Protein AF-X1LJW1-F1 (afdb_monomer_lite)

Organism: NCBI:txid412755

pLDDT: mean 80.09, std 22.33, range [24.23, 98.38]

Secondary structure (DSSP, 8-state):
------GGG--SS--EEEE--SHHHHHHHHHHHHHTTT----EEEE--PBP-GGGTTTSS--GGGTTSBHHHHHHHHHHHHHT--EEEESSPP-GGGGGS---EEE-----

Radius of gyration: 13.47 Å; chains: 1; bounding box: 36×36×30 Å

Structure (mmCIF, N/CA/C/O backbone):
data_AF-X1LJW1-F1
#
_entry.id   AF-X1LJW1-F1
#
loop_
_atom_site.group_PDB
_atom_site.id
_atom_site.type_symbol
_atom_site.label_atom_id
_atom_site.label_alt_id
_atom_site.label_comp_id
_atom_site.label_asym_id
_atom_site.label_entity_id
_atom_site.label_seq_id
_atom_site.pdbx_PDB_ins_code
_atom_site.Cartn_x
_atom_site.Cartn_y
_atom_site.Cartn_z
_atom_site.occupancy
_atom_site.B_iso_or_equiv
_atom_site.auth_seq_id
_atom_site.auth_comp_id
_atom_site.auth_asym_id
_atom_site.auth_atom_id
_atom_site.pdbx_PDB_model_num
ATOM 1 N N . MET A 1 1 ? -15.064 -8.336 -12.429 1.00 30.55 1 MET A N 1
ATOM 2 C CA . MET A 1 1 ? -16.001 -7.768 -11.438 1.00 30.55 1 MET A CA 1
ATOM 3 C C . MET A 1 1 ? -15.440 -6.423 -11.001 1.00 30.55 1 MET A C 1
ATOM 5 O O . MET A 1 1 ? -14.339 -6.402 -10.471 1.00 30.55 1 MET A O 1
ATOM 9 N N . ALA A 1 2 ? -16.097 -5.314 -11.340 1.00 24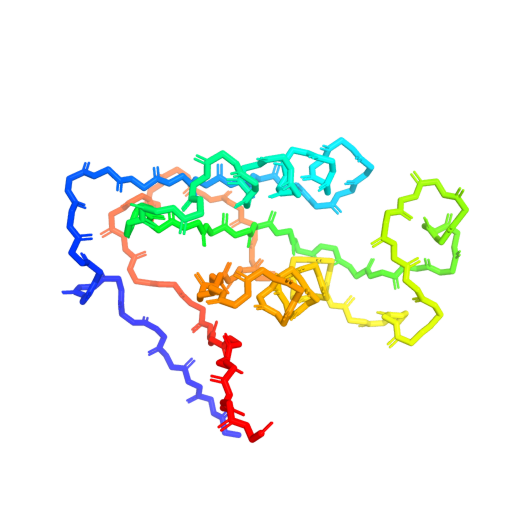.23 2 ALA A N 1
ATOM 10 C CA . ALA A 1 2 ? -15.630 -3.975 -10.982 1.00 24.23 2 ALA A CA 1
ATOM 11 C C . ALA A 1 2 ? -16.335 -3.538 -9.695 1.00 24.23 2 ALA A C 1
ATOM 13 O O . ALA A 1 2 ? -17.560 -3.428 -9.677 1.00 24.23 2 ALA A O 1
ATOM 14 N N . PHE A 1 3 ? -15.572 -3.319 -8.628 1.00 29.00 3 PHE A N 1
ATOM 15 C CA . PHE A 1 3 ? -16.097 -2.769 -7.384 1.00 29.00 3 PHE A CA 1
ATOM 16 C C . PHE A 1 3 ? -15.825 -1.267 -7.370 1.00 29.00 3 PHE A C 1
ATOM 18 O O . PHE A 1 3 ? -14.707 -0.823 -7.615 1.00 29.00 3 PHE A O 1
ATOM 25 N N . ARG A 1 4 ? -16.881 -0.492 -7.135 1.00 29.50 4 ARG A N 1
ATOM 26 C CA . ARG A 1 4 ? -16.841 0.959 -6.978 1.00 29.50 4 ARG A CA 1
ATOM 27 C C . ARG A 1 4 ? -16.822 1.229 -5.481 1.00 29.50 4 ARG A C 1
ATOM 29 O O . ARG A 1 4 ? -17.829 0.980 -4.824 1.00 29.50 4 ARG A O 1
ATOM 36 N N . ILE A 1 5 ? -15.708 1.691 -4.921 1.00 37.94 5 ILE A N 1
ATOM 37 C CA . ILE A 1 5 ? -15.731 2.126 -3.523 1.00 37.94 5 ILE A CA 1
ATOM 38 C C . ILE A 1 5 ? -16.501 3.428 -3.397 1.00 37.94 5 ILE A C 1
ATOM 40 O O . ILE A 1 5 ? -16.355 4.343 -4.205 1.00 37.94 5 ILE A O 1
ATOM 44 N N . SER A 1 6 ? -17.261 3.477 -2.305 1.00 41.56 6 SER A N 1
ATOM 45 C CA . SER A 1 6 ? -17.788 4.673 -1.682 1.00 41.56 6 SER A CA 1
ATOM 46 C C . SER A 1 6 ? -17.082 4.930 -0.335 1.00 41.56 6 SER A C 1
ATOM 48 O O . SER A 1 6 ? -17.167 4.097 0.562 1.00 41.56 6 SER A O 1
ATOM 50 N N . LEU A 1 7 ? -16.409 6.076 -0.166 1.00 44.53 7 LEU A N 1
ATOM 51 C CA . LEU A 1 7 ? -15.874 6.617 1.095 1.00 44.53 7 LEU A CA 1
ATOM 52 C C . LEU A 1 7 ? -17.007 6.957 2.081 1.00 44.53 7 LEU A C 1
ATOM 54 O O . LEU A 1 7 ? -16.720 7.140 3.261 1.00 44.53 7 LEU A O 1
ATOM 58 N N . ARG A 1 8 ? -18.278 7.025 1.648 1.00 46.41 8 ARG A N 1
ATOM 59 C CA . ARG A 1 8 ? -19.433 7.352 2.514 1.00 46.41 8 ARG A CA 1
ATOM 60 C C . ARG A 1 8 ? -19.687 6.373 3.673 1.00 46.41 8 ARG A C 1
ATOM 62 O O . ARG A 1 8 ? -20.611 6.608 4.441 1.00 46.41 8 ARG A O 1
ATOM 69 N N . GLN A 1 9 ? -18.925 5.284 3.798 1.00 46.72 9 GLN A N 1
ATOM 70 C CA . GLN A 1 9 ? -19.153 4.232 4.799 1.00 46.72 9 GLN A CA 1
ATOM 71 C C . GLN A 1 9 ? -17.989 3.982 5.771 1.00 46.72 9 GLN A C 1
ATOM 73 O O . GLN A 1 9 ? -18.096 3.079 6.594 1.00 46.72 9 GLN A O 1
ATOM 78 N N . MET A 1 10 ? -16.898 4.758 5.731 1.00 45.62 10 MET A N 1
ATOM 79 C CA . MET A 1 10 ? -15.869 4.667 6.778 1.00 45.62 10 MET A CA 1
ATOM 80 C C . MET A 1 10 ? -16.244 5.560 7.967 1.00 45.62 10 MET A C 1
ATOM 82 O O . MET A 1 10 ? -16.359 6.773 7.775 1.00 45.62 10 MET A O 1
ATOM 86 N N . PRO A 1 11 ? -16.437 5.006 9.178 1.00 47.78 11 PRO A N 1
ATOM 87 C CA . PRO A 1 11 ? -16.615 5.827 10.360 1.00 47.78 11 PRO A CA 1
ATOM 88 C C . PRO A 1 11 ? -15.296 6.524 10.739 1.00 47.78 11 PRO A C 1
ATOM 90 O O . PRO A 1 11 ? -14.214 5.977 10.532 1.00 47.78 11 PRO A O 1
ATOM 93 N N . ALA A 1 12 ? -15.454 7.719 11.316 1.00 51.16 12 ALA A N 1
ATOM 94 C CA . ALA A 1 12 ? -14.476 8.636 11.913 1.00 51.16 12 ALA A CA 1
ATOM 95 C C . ALA A 1 12 ? -14.010 9.843 11.067 1.00 51.16 12 ALA A C 1
ATOM 97 O O . ALA A 1 12 ? -13.632 9.774 9.900 1.00 51.16 12 ALA A O 1
ATOM 98 N N . ASP A 1 13 ? -13.985 10.975 11.763 1.00 60.69 13 ASP A N 1
ATOM 99 C CA . ASP A 1 13 ? -13.411 12.289 11.465 1.00 60.69 13 ASP A CA 1
ATOM 100 C C . ASP A 1 13 ? -11.916 12.269 11.080 1.00 60.69 13 ASP A C 1
ATOM 102 O O . ASP A 1 13 ? -11.377 13.290 10.646 1.00 60.69 13 ASP A O 1
ATOM 106 N N . LYS A 1 14 ? -11.230 11.123 11.218 1.00 72.06 14 LYS A N 1
ATOM 107 C CA . LYS A 1 14 ? -9.777 10.977 11.036 1.00 72.06 14 LYS A CA 1
ATOM 108 C C . LYS A 1 14 ? -9.432 9.743 10.211 1.00 72.06 14 LYS A C 1
ATOM 110 O O . LYS A 1 14 ? -9.890 8.641 10.485 1.00 72.06 14 LYS A O 1
ATOM 115 N N . ARG A 1 15 ? -8.578 9.935 9.205 1.00 82.38 15 ARG A N 1
ATOM 116 C CA . ARG A 1 15 ? -8.072 8.891 8.300 1.00 82.38 15 ARG A CA 1
ATOM 117 C C . ARG A 1 15 ? -6.607 9.162 8.002 1.00 82.38 15 ARG A C 1
ATOM 119 O O . ARG A 1 15 ? -6.201 10.324 7.968 1.00 82.38 15 ARG A O 1
ATOM 126 N N . ILE A 1 16 ? -5.836 8.110 7.749 1.00 91.12 16 ILE A N 1
ATOM 127 C CA . ILE A 1 16 ? -4.430 8.232 7.365 1.00 91.12 16 ILE A CA 1
ATOM 128 C C . ILE A 1 16 ? -4.267 7.753 5.925 1.00 91.12 16 ILE A C 1
ATOM 130 O O . ILE A 1 16 ? -4.560 6.602 5.599 1.00 91.12 16 ILE A O 1
ATOM 134 N N . LEU A 1 17 ? -3.790 8.658 5.070 1.00 92.38 17 LEU A N 1
ATOM 135 C CA . LEU A 1 17 ? -3.367 8.350 3.709 1.00 92.38 17 LEU A CA 1
ATOM 136 C C . LEU A 1 17 ? -1.844 8.293 3.650 1.00 92.38 17 LEU A C 1
ATOM 138 O O . LEU A 1 17 ? -1.173 9.243 4.050 1.00 92.38 17 LEU A O 1
ATOM 142 N N . VAL A 1 18 ? -1.313 7.213 3.087 1.00 95.56 18 VAL A N 1
ATOM 143 C CA . VAL A 1 18 ? 0.100 7.107 2.715 1.00 95.56 18 VAL A CA 1
ATOM 144 C C . VAL A 1 18 ? 0.186 7.180 1.196 1.00 95.56 18 VAL A C 1
ATOM 146 O O . VAL A 1 18 ? -0.302 6.290 0.500 1.00 95.56 18 VAL A O 1
ATOM 149 N N . VAL A 1 19 ? 0.780 8.258 0.683 1.00 95.44 19 VAL A N 1
ATOM 150 C CA . VAL A 1 19 ? 0.990 8.467 -0.755 1.00 95.44 19 VAL A CA 1
ATOM 151 C C . VAL A 1 19 ? 2.426 8.083 -1.105 1.00 95.44 19 VAL A C 1
ATOM 153 O O . VAL A 1 19 ? 3.377 8.678 -0.604 1.00 95.44 19 VAL A O 1
ATOM 156 N N . GLY A 1 20 ? 2.562 7.081 -1.969 1.00 96.75 20 GLY A N 1
ATOM 157 C CA . GLY A 1 20 ? 3.803 6.386 -2.289 1.00 96.75 20 GLY A CA 1
ATOM 158 C C . GLY A 1 20 ? 3.980 5.132 -1.432 1.00 96.75 20 GLY A C 1
ATOM 159 O O . GLY A 1 20 ? 3.961 5.193 -0.209 1.00 96.75 20 GLY A O 1
ATOM 160 N N . CYS A 1 21 ? 4.191 3.989 -2.082 1.00 97.31 21 CYS A N 1
ATOM 161 C CA . CYS A 1 21 ? 4.390 2.663 -1.486 1.00 97.31 21 CYS A CA 1
ATOM 162 C C . CYS A 1 21 ? 5.758 2.062 -1.863 1.00 97.31 21 CYS A C 1
ATOM 164 O O . CYS A 1 21 ? 5.955 0.852 -1.784 1.00 97.31 21 CYS A O 1
ATOM 166 N N . GLY A 1 22 ? 6.717 2.901 -2.271 1.00 95.44 22 GLY A N 1
ATOM 167 C CA . GLY A 1 22 ? 8.127 2.521 -2.407 1.00 95.44 22 GLY A CA 1
ATOM 168 C C . GLY A 1 22 ? 8.812 2.302 -1.049 1.00 95.44 22 GLY A C 1
ATOM 169 O O . GLY A 1 22 ? 8.146 2.160 -0.032 1.00 95.44 22 GLY A O 1
ATOM 170 N N . GLY A 1 23 ? 10.149 2.331 -0.996 1.00 94.81 23 GLY A N 1
ATOM 171 C CA . GLY A 1 23 ? 10.908 1.955 0.214 1.00 94.81 23 GLY A CA 1
ATOM 172 C C . GLY A 1 23 ? 10.501 2.698 1.498 1.00 94.81 23 GLY A C 1
ATOM 173 O O . GLY A 1 23 ? 10.233 2.068 2.518 1.00 94.81 23 GLY A O 1
ATOM 174 N N . THR A 1 24 ? 10.386 4.029 1.447 1.00 96.50 24 THR A N 1
ATOM 175 C CA . THR A 1 24 ? 9.947 4.827 2.607 1.00 96.50 24 THR A CA 1
ATOM 176 C C . THR A 1 24 ? 8.474 4.595 2.930 1.00 96.50 24 THR A C 1
ATOM 178 O O . THR A 1 24 ? 8.109 4.403 4.086 1.00 96.50 24 THR A O 1
ATOM 181 N N . GLY A 1 25 ? 7.624 4.593 1.902 1.00 97.06 25 GLY A N 1
ATOM 182 C CA . GLY A 1 25 ? 6.181 4.435 2.054 1.00 97.06 25 GLY A CA 1
ATOM 183 C C . GLY A 1 25 ? 5.794 3.093 2.661 1.00 97.06 25 GLY A C 1
ATOM 184 O O . GLY A 1 25 ? 4.950 3.040 3.553 1.00 97.06 25 GLY A O 1
ATOM 185 N N . SER A 1 26 ? 6.466 2.016 2.247 1.00 95.69 26 SER A N 1
ATOM 186 C CA . SER A 1 26 ? 6.241 0.683 2.797 1.00 95.69 26 SER A CA 1
ATOM 187 C C . SER A 1 26 ? 6.639 0.595 4.270 1.00 95.69 26 SER A C 1
ATOM 189 O O . SER A 1 26 ? 5.868 0.077 5.076 1.00 95.69 26 SER A O 1
ATOM 191 N N . PHE A 1 27 ? 7.776 1.195 4.641 1.00 96.50 27 PHE A N 1
ATOM 192 C CA . PHE A 1 27 ? 8.221 1.261 6.033 1.00 96.50 27 PHE A CA 1
ATOM 193 C C . PHE A 1 27 ? 7.235 2.040 6.920 1.00 96.50 27 PHE A C 1
ATOM 195 O O . PHE A 1 27 ? 6.873 1.585 8.005 1.00 96.50 27 PHE A O 1
ATOM 202 N N . VAL A 1 28 ? 6.746 3.187 6.435 1.00 97.75 28 VAL A N 1
ATOM 203 C CA . VAL A 1 28 ? 5.724 3.987 7.129 1.00 97.75 28 VAL A CA 1
ATOM 204 C C . VAL A 1 28 ? 4.423 3.199 7.282 1.00 97.75 28 VAL A C 1
ATOM 206 O O . VAL A 1 28 ? 3.867 3.154 8.379 1.00 97.75 28 VAL A O 1
ATOM 209 N N . ALA A 1 29 ? 3.947 2.547 6.219 1.00 96.94 29 ALA A N 1
ATOM 210 C CA . ALA A 1 29 ? 2.714 1.764 6.250 1.00 96.94 29 ALA A CA 1
ATOM 211 C C . ALA A 1 29 ? 2.781 0.610 7.264 1.00 96.94 29 ALA A C 1
ATOM 213 O O . ALA A 1 29 ? 1.835 0.408 8.028 1.00 96.94 29 ALA A O 1
ATOM 214 N N . GLU A 1 30 ? 3.902 -0.114 7.324 1.00 96.31 30 GLU A N 1
ATOM 215 C CA . GLU A 1 30 ? 4.099 -1.178 8.312 1.00 96.31 30 GLU A CA 1
ATOM 216 C C . GLU A 1 30 ? 4.127 -0.625 9.746 1.00 96.31 30 GLU A C 1
ATOM 218 O O . GLU A 1 30 ? 3.453 -1.155 10.634 1.00 96.31 30 GLU A O 1
ATOM 223 N N . GLY A 1 31 ? 4.854 0.473 9.976 1.00 97.19 31 GLY A N 1
ATOM 224 C CA . GLY A 1 31 ? 4.897 1.144 11.276 1.00 97.19 31 GLY A CA 1
ATOM 225 C C . GLY A 1 31 ? 3.510 1.584 11.749 1.00 97.19 31 GLY A C 1
ATOM 226 O O . GLY A 1 31 ? 3.129 1.321 12.890 1.00 97.19 31 GLY A O 1
ATOM 227 N N . LEU A 1 32 ? 2.711 2.170 10.853 1.00 96.62 32 LEU A N 1
ATOM 228 C CA . LEU A 1 32 ? 1.329 2.558 11.139 1.00 96.62 32 LEU A CA 1
ATOM 229 C C . LEU A 1 32 ? 0.453 1.355 11.500 1.00 96.62 32 LEU A C 1
ATOM 231 O O . LEU A 1 32 ? -0.373 1.462 12.401 1.00 96.62 32 LEU A O 1
ATOM 235 N N . CYS A 1 33 ? 0.639 0.199 10.858 1.00 94.94 33 CYS A N 1
ATOM 236 C CA . CYS A 1 33 ? -0.100 -1.010 11.227 1.00 94.94 33 CYS A CA 1
ATOM 237 C C . CYS A 1 33 ? 0.188 -1.449 12.666 1.00 94.94 33 CYS A C 1
ATOM 239 O O . CYS A 1 33 ? -0.738 -1.830 13.378 1.00 94.94 33 CYS A O 1
ATOM 241 N N . ARG A 1 34 ? 1.443 -1.336 13.117 1.00 95.00 34 ARG A N 1
ATOM 242 C CA . ARG A 1 34 ? 1.837 -1.649 14.501 1.00 95.00 34 ARG A CA 1
ATOM 243 C C . ARG A 1 34 ? 1.254 -0.653 15.502 1.00 95.00 34 ARG A C 1
ATOM 245 O O . ARG A 1 34 ? 0.735 -1.061 16.535 1.00 95.00 34 ARG A O 1
ATOM 252 N N . LEU A 1 35 ? 1.325 0.641 15.192 1.00 95.12 35 LEU A N 1
ATOM 253 C CA . LEU A 1 35 ? 0.844 1.707 16.079 1.00 95.12 35 LEU A CA 1
ATOM 254 C C . LEU A 1 35 ? -0.684 1.711 16.235 1.00 95.12 35 LEU A C 1
ATOM 256 O O . LEU A 1 35 ? -1.195 2.117 17.273 1.00 95.12 35 LEU A O 1
ATOM 260 N N . LEU A 1 36 ? -1.411 1.255 15.215 1.00 91.06 36 LEU A N 1
ATOM 261 C CA . LEU A 1 36 ? -2.873 1.308 15.155 1.00 91.06 36 LEU A CA 1
ATOM 262 C C . LEU A 1 36 ? -3.552 -0.038 15.457 1.00 91.06 36 LEU A C 1
ATOM 264 O O . LEU A 1 36 ? -4.715 -0.216 15.107 1.00 91.06 36 LEU A O 1
ATOM 268 N N . ILE A 1 37 ? -2.860 -0.993 16.084 1.00 85.75 37 ILE A N 1
ATOM 269 C CA . ILE A 1 37 ? -3.369 -2.364 16.280 1.00 85.75 37 ILE A CA 1
ATOM 270 C C . ILE A 1 37 ? -4.713 -2.433 17.033 1.00 85.75 37 ILE A C 1
ATOM 272 O O . ILE A 1 37 ? -5.516 -3.319 16.770 1.00 85.75 37 ILE A O 1
ATOM 276 N N . ASN A 1 38 ? -4.987 -1.458 17.906 1.00 84.31 38 ASN A N 1
ATOM 277 C CA . ASN A 1 38 ? -6.233 -1.334 18.675 1.00 84.31 38 ASN A CA 1
ATOM 278 C C . ASN A 1 38 ? -7.055 -0.101 18.262 1.00 84.31 38 ASN A C 1
ATOM 280 O O . ASN A 1 38 ? -7.799 0.455 19.066 1.00 84.31 38 ASN A O 1
ATOM 284 N N . SER A 1 39 ? -6.867 0.376 17.031 1.00 86.12 39 SER A N 1
ATOM 285 C CA . SER A 1 39 ? -7.551 1.545 16.491 1.00 86.12 39 SER A CA 1
ATOM 286 C C . SER A 1 39 ? -8.304 1.193 15.213 1.00 86.12 39 SER A C 1
ATOM 288 O O . SER A 1 39 ? -7.795 0.497 14.330 1.00 86.12 39 SER A O 1
ATOM 290 N N . ASP A 1 40 ? -9.508 1.743 15.104 1.00 84.00 40 ASP A N 1
ATOM 291 C CA . ASP A 1 40 ? -10.376 1.691 13.932 1.00 84.00 40 ASP A CA 1
ATOM 292 C C . ASP A 1 40 ? -10.053 2.779 12.894 1.00 84.00 40 ASP A C 1
ATOM 294 O O . ASP A 1 40 ? -10.718 2.839 11.861 1.00 84.00 40 ASP A O 1
ATOM 298 N N . ILE A 1 41 ? -9.012 3.600 13.119 1.00 87.75 41 ILE A N 1
ATOM 299 C CA . ILE A 1 41 ? -8.595 4.637 12.169 1.00 87.75 41 ILE A CA 1
ATOM 300 C C . ILE A 1 41 ? -8.269 3.986 10.818 1.00 87.75 41 ILE A C 1
ATOM 302 O O . ILE A 1 41 ? -7.333 3.172 10.732 1.00 87.75 41 ILE A O 1
ATOM 306 N N . PRO A 1 42 ? -8.971 4.390 9.742 1.00 86.44 42 PRO A N 1
ATOM 307 C CA . PRO A 1 42 ? -8.700 3.891 8.408 1.00 86.44 42 PRO A CA 1
ATOM 308 C C . PRO A 1 42 ? -7.290 4.214 7.918 1.00 86.44 42 PRO A C 1
ATOM 310 O O . PRO A 1 42 ? -6.846 5.365 7.978 1.00 86.44 42 PRO A O 1
ATOM 313 N N . LEU A 1 43 ? -6.632 3.201 7.351 1.00 91.81 43 LEU A N 1
ATOM 314 C CA . LEU A 1 43 ? -5.377 3.335 6.615 1.00 91.81 43 LEU A CA 1
ATOM 315 C C . LEU A 1 43 ? -5.624 3.085 5.125 1.00 91.81 43 LEU A C 1
ATOM 317 O O . LEU A 1 43 ? -6.185 2.054 4.744 1.00 91.81 43 LEU A O 1
ATOM 321 N N . ILE A 1 44 ? -5.198 4.034 4.291 1.00 91.94 44 ILE A N 1
ATOM 322 C CA . ILE A 1 44 ? -5.342 3.977 2.835 1.00 91.94 44 ILE A CA 1
ATOM 323 C C . ILE A 1 44 ? -3.964 4.170 2.194 1.00 91.94 44 ILE A C 1
ATOM 325 O O . ILE A 1 44 ? -3.274 5.151 2.479 1.00 91.94 44 ILE A O 1
ATOM 329 N N . LEU A 1 45 ? -3.572 3.249 1.314 1.00 94.94 45 LEU A N 1
ATOM 330 C CA . LEU A 1 45 ? -2.300 3.286 0.588 1.00 94.94 45 LEU A CA 1
ATOM 331 C C . LEU A 1 45 ? -2.516 3.720 -0.864 1.00 94.94 45 LEU A C 1
ATOM 333 O O . LEU A 1 45 ? -3.347 3.153 -1.566 1.00 94.94 45 LEU A O 1
ATOM 337 N N . VAL A 1 46 ? -1.769 4.706 -1.345 1.00 94.06 46 VAL A N 1
ATOM 338 C CA . VAL A 1 46 ? -1.927 5.249 -2.701 1.00 94.06 46 VAL A CA 1
ATOM 339 C C . VAL A 1 46 ? -0.605 5.153 -3.436 1.00 94.06 46 VAL A C 1
ATOM 341 O O . VAL A 1 46 ? 0.378 5.752 -3.016 1.00 94.06 46 VAL A O 1
ATOM 344 N N . ASP A 1 47 ? -0.572 4.410 -4.534 1.00 95.25 47 ASP A N 1
ATOM 345 C CA . ASP A 1 47 ? 0.594 4.328 -5.414 1.00 95.25 47 ASP A CA 1
ATOM 346 C C . ASP A 1 47 ? 0.149 3.792 -6.786 1.00 95.25 47 ASP A C 1
ATOM 348 O O . ASP A 1 47 ? -0.391 2.680 -6.842 1.00 95.25 47 ASP A O 1
ATOM 352 N N . PRO A 1 48 ? 0.311 4.565 -7.875 1.00 94.12 48 PRO A N 1
ATOM 353 C CA . PRO A 1 48 ? -0.036 4.115 -9.218 1.00 94.12 48 PRO A CA 1
ATOM 354 C C . PRO A 1 48 ? 1.024 3.202 -9.851 1.00 94.12 48 PRO A C 1
ATOM 356 O O . PRO A 1 48 ? 0.754 2.592 -10.888 1.00 94.12 48 PRO A O 1
ATOM 359 N N . ASP A 1 49 ? 2.215 3.087 -9.262 1.00 97.25 49 ASP A N 1
ATOM 360 C CA . ASP A 1 49 ? 3.282 2.265 -9.814 1.00 97.25 49 ASP A CA 1
ATOM 361 C C . ASP A 1 49 ? 3.009 0.774 -9.610 1.00 97.25 49 ASP A C 1
ATOM 363 O O . ASP A 1 49 ? 2.402 0.331 -8.627 1.00 97.25 49 ASP A O 1
ATOM 367 N N . ARG A 1 50 ? 3.562 -0.032 -10.516 1.00 98.06 50 ARG A N 1
ATOM 368 C CA . ARG A 1 50 ? 3.652 -1.481 -10.344 1.00 98.06 50 ARG A CA 1
ATOM 369 C C . ARG A 1 50 ? 4.965 -1.877 -9.687 1.00 98.06 50 ARG A C 1
ATOM 371 O O . ARG A 1 50 ? 5.966 -1.171 -9.769 1.00 98.06 50 ARG A O 1
ATOM 378 N N . VAL A 1 51 ? 4.945 -3.025 -9.028 1.00 98.38 51 VAL A N 1
ATOM 379 C CA . VAL A 1 51 ? 6.145 -3.672 -8.510 1.00 98.38 51 VAL A CA 1
ATOM 380 C C . VAL A 1 51 ? 6.9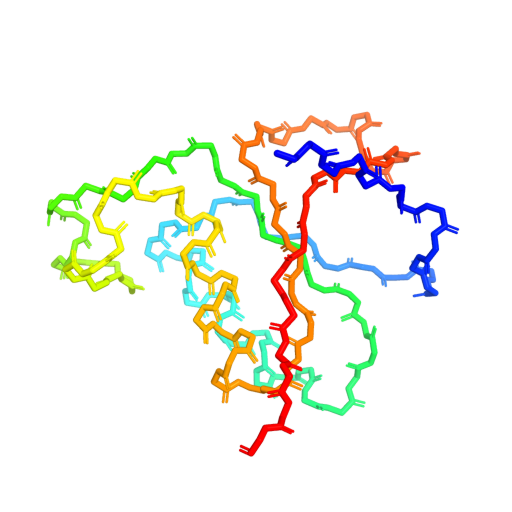56 -4.199 -9.686 1.00 98.38 51 VAL A C 1
ATOM 382 O O . VAL A 1 51 ? 6.471 -5.002 -10.486 1.00 98.38 51 VAL A O 1
ATOM 385 N N . GLU A 1 52 ? 8.212 -3.786 -9.751 1.00 98.12 52 GLU A N 1
ATOM 386 C CA . GLU A 1 52 ? 9.188 -4.267 -10.720 1.00 98.12 52 GLU A CA 1
ATOM 387 C C . GLU A 1 52 ? 10.263 -5.130 -10.042 1.00 98.12 52 GLU A C 1
ATOM 389 O O . GLU A 1 52 ? 10.530 -4.952 -8.850 1.00 98.12 52 GLU A O 1
ATOM 394 N N . PRO A 1 53 ? 10.958 -6.018 -10.780 1.00 98.06 53 PRO A N 1
ATOM 395 C CA . PRO A 1 53 ? 12.001 -6.878 -10.209 1.00 98.06 53 PRO A CA 1
ATOM 396 C C . PRO A 1 53 ? 13.079 -6.113 -9.431 1.00 98.06 53 PRO A C 1
ATOM 398 O O . PRO A 1 53 ? 13.541 -6.555 -8.382 1.00 98.06 53 PRO A O 1
ATOM 401 N N . HIS A 1 54 ? 13.449 -4.919 -9.900 1.00 96.81 54 HIS A N 1
ATOM 402 C CA . HIS A 1 54 ? 14.464 -4.097 -9.248 1.00 96.81 54 HIS A CA 1
ATOM 403 C C . HIS A 1 54 ? 13.993 -3.515 -7.897 1.00 96.81 54 HIS A C 1
ATOM 405 O O . HIS A 1 54 ? 14.811 -3.064 -7.093 1.00 96.81 54 HIS A O 1
ATOM 411 N N . ASN A 1 55 ? 12.681 -3.495 -7.626 1.00 97.00 55 ASN A N 1
ATOM 412 C CA . ASN A 1 55 ? 12.136 -3.037 -6.348 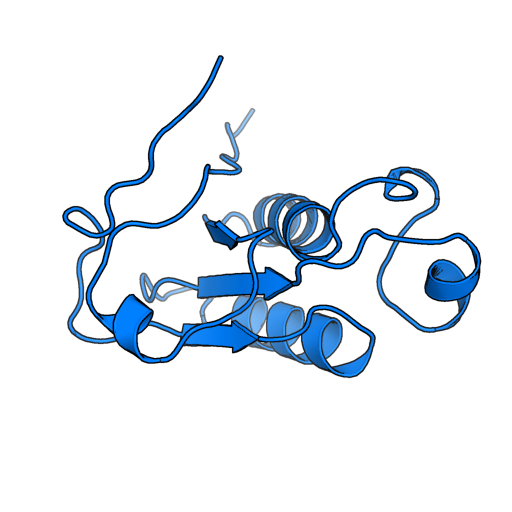1.00 97.00 55 ASN A CA 1
ATOM 413 C C . ASN A 1 55 ? 12.380 -4.047 -5.222 1.00 97.00 55 ASN A C 1
ATOM 415 O O . ASN A 1 55 ? 12.559 -3.622 -4.085 1.00 97.00 55 ASN A O 1
ATOM 419 N N . LEU A 1 56 ? 12.473 -5.343 -5.537 1.00 96.31 56 LEU A N 1
ATOM 420 C CA . LEU A 1 56 ? 12.624 -6.431 -4.559 1.00 96.31 56 LEU A CA 1
ATOM 421 C C . LEU A 1 56 ? 13.887 -6.304 -3.694 1.00 96.31 56 LEU A C 1
ATOM 423 O O . LEU A 1 56 ? 13.933 -6.798 -2.575 1.00 96.31 56 LEU A O 1
ATOM 427 N N . VAL A 1 57 ? 14.918 -5.629 -4.208 1.00 95.50 57 VAL A N 1
ATOM 428 C CA . VAL A 1 57 ? 16.208 -5.471 -3.520 1.00 95.50 57 VAL A CA 1
ATOM 429 C C . VAL A 1 57 ? 16.141 -4.434 -2.396 1.00 95.50 57 VAL A C 1
ATOM 431 O O . VAL A 1 57 ? 16.877 -4.531 -1.420 1.00 95.50 57 VAL A O 1
ATOM 434 N N . ARG A 1 58 ? 15.292 -3.407 -2.53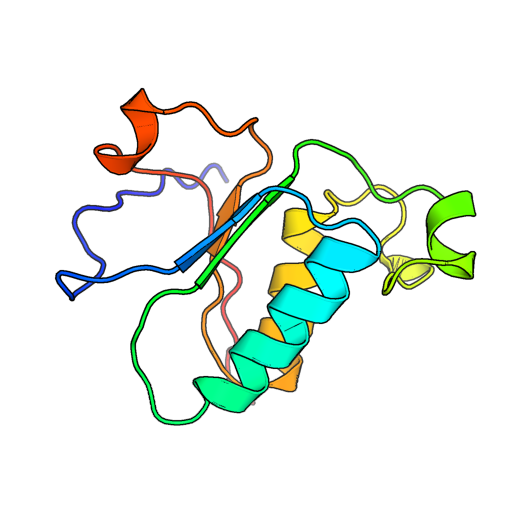9 1.00 92.00 58 ARG A N 1
AT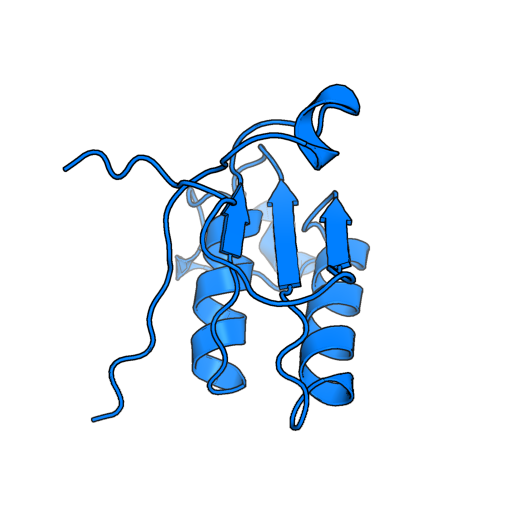OM 435 C CA . ARG A 1 58 ? 15.341 -2.193 -1.698 1.00 92.00 58 ARG A CA 1
ATOM 436 C C . ARG A 1 58 ? 13.994 -1.757 -1.125 1.00 92.00 58 ARG A C 1
ATOM 438 O O . ARG A 1 58 ? 13.919 -0.740 -0.443 1.00 92.00 58 ARG A O 1
ATOM 445 N N . GLN A 1 59 ? 12.922 -2.455 -1.473 1.00 94.44 59 GLN A N 1
ATOM 446 C CA . GLN A 1 59 ? 11.558 -2.167 -1.041 1.00 94.44 59 GLN A CA 1
ATOM 447 C C . GLN A 1 59 ? 10.947 -3.448 -0.490 1.00 94.44 59 GLN A C 1
ATOM 449 O O . GLN A 1 59 ? 11.410 -4.546 -0.789 1.00 94.44 59 GLN A O 1
ATOM 454 N N . GLN A 1 60 ? 9.895 -3.317 0.310 1.00 91.00 60 GLN A N 1
ATOM 455 C CA . GLN A 1 60 ? 9.259 -4.458 0.965 1.00 91.00 60 GLN A CA 1
ATOM 456 C C . GLN A 1 60 ? 8.289 -5.187 0.017 1.00 91.00 60 GLN A C 1
ATOM 458 O O . GLN A 1 60 ? 7.097 -5.309 0.301 1.00 91.00 60 GLN A O 1
ATOM 463 N N . PHE A 1 61 ? 8.795 -5.648 -1.123 1.00 96.62 61 PHE A N 1
ATOM 464 C CA . PHE A 1 61 ? 8.049 -6.446 -2.092 1.00 96.62 61 PHE A CA 1
ATOM 465 C C . PHE A 1 61 ? 8.696 -7.810 -2.269 1.00 96.62 61 PHE A C 1
ATOM 467 O O . PHE A 1 61 ? 9.911 -7.958 -2.148 1.00 96.62 61 PHE A O 1
ATOM 474 N N . PHE A 1 62 ? 7.870 -8.800 -2.583 1.00 95.62 62 PHE A N 1
ATOM 475 C CA . PHE A 1 62 ? 8.299 -10.170 -2.827 1.00 95.62 62 PHE A CA 1
ATOM 476 C C . PHE A 1 62 ? 8.187 -10.510 -4.311 1.00 95.62 62 PHE A C 1
ATOM 478 O O . PHE A 1 62 ? 7.504 -9.833 -5.077 1.00 95.62 62 PHE A O 1
ATOM 485 N N . SER A 1 63 ? 8.846 -11.587 -4.737 1.00 96.88 63 SER A N 1
ATOM 486 C CA . SER A 1 63 ? 8.801 -12.040 -6.134 1.00 96.88 63 SER A CA 1
ATOM 487 C C . SER A 1 63 ? 7.368 -12.244 -6.646 1.00 96.88 63 SER A C 1
ATOM 489 O O . SER A 1 63 ? 7.074 -11.892 -7.783 1.00 96.88 63 SER A O 1
ATOM 491 N N . GLY A 1 64 ? 6.462 -12.735 -5.793 1.00 96.38 64 GLY A N 1
ATOM 492 C CA . GLY A 1 64 ? 5.039 -12.905 -6.112 1.00 96.38 64 GLY A CA 1
ATOM 493 C C . GLY A 1 64 ? 4.236 -11.603 -6.240 1.00 96.38 64 GLY A C 1
ATOM 494 O O . GLY A 1 64 ? 3.085 -11.644 -6.672 1.00 96.38 64 GLY A O 1
ATOM 495 N N . ASP A 1 65 ? 4.823 -10.458 -5.888 1.00 97.44 65 ASP A N 1
ATOM 496 C CA . ASP A 1 65 ? 4.189 -9.148 -6.038 1.00 97.44 65 ASP A CA 1
ATOM 497 C C . ASP A 1 65 ? 4.510 -8.492 -7.384 1.00 97.44 65 ASP A C 1
ATOM 499 O O . ASP A 1 65 ? 3.839 -7.534 -7.763 1.00 97.44 65 ASP A O 1
ATOM 503 N N . VAL A 1 66 ? 5.509 -8.992 -8.122 1.00 98.12 66 VAL A N 1
ATOM 504 C CA . VAL A 1 66 ? 5.932 -8.409 -9.403 1.00 98.12 66 VAL A CA 1
ATOM 505 C C . VAL A 1 66 ? 4.750 -8.320 -10.367 1.00 98.12 66 VAL A C 1
ATOM 507 O O . VAL A 1 66 ? 4.019 -9.281 -10.594 1.00 98.12 66 VAL A O 1
ATOM 510 N N . GLY A 1 67 ? 4.557 -7.131 -10.936 1.00 97.75 67 GLY A N 1
ATOM 511 C CA . GLY A 1 67 ? 3.441 -6.818 -11.821 1.00 97.75 67 GLY A CA 1
ATOM 512 C C . GLY A 1 67 ? 2.165 -6.364 -11.108 1.00 97.75 67 GLY A C 1
ATOM 513 O O . GLY A 1 67 ? 1.325 -5.749 -11.765 1.00 97.75 67 GLY A O 1
ATOM 514 N N . LYS A 1 68 ? 2.000 -6.565 -9.794 1.00 97.44 68 LYS A N 1
ATOM 515 C CA . LYS A 1 68 ? 0.907 -5.936 -9.028 1.00 97.44 68 LYS A CA 1
ATOM 516 C C . LYS A 1 68 ? 1.169 -4.447 -8.833 1.00 97.44 68 LYS A C 1
ATOM 518 O O . LYS A 1 68 ? 2.309 -3.996 -8.913 1.00 97.44 68 LYS A O 1
ATOM 523 N N . PHE A 1 69 ? 0.125 -3.678 -8.538 1.00 97.88 69 PHE A N 1
ATOM 524 C CA . PHE A 1 69 ? 0.316 -2.313 -8.050 1.00 97.88 69 PHE A CA 1
ATOM 525 C C . PHE A 1 69 ? 0.980 -2.334 -6.674 1.00 97.88 69 PHE A C 1
ATOM 527 O O . PHE A 1 69 ? 0.637 -3.167 -5.834 1.00 97.88 69 PHE A O 1
ATOM 534 N N . LYS A 1 70 ? 1.914 -1.412 -6.432 1.00 98.12 70 LYS A N 1
ATOM 535 C CA . LYS A 1 70 ? 2.651 -1.320 -5.165 1.00 98.12 70 LYS A CA 1
ATOM 536 C C . LYS A 1 70 ? 1.708 -1.142 -3.976 1.00 98.12 70 LYS A C 1
ATOM 538 O O . LYS A 1 70 ? 1.847 -1.836 -2.972 1.00 98.12 70 LYS A O 1
ATOM 543 N N . SER A 1 71 ? 0.716 -0.263 -4.118 1.00 97.19 71 SER A N 1
ATOM 544 C CA . SER A 1 71 ? -0.306 -0.013 -3.096 1.00 97.19 71 SER A CA 1
ATOM 545 C C . SER A 1 71 ? -1.155 -1.248 -2.803 1.00 97.19 71 SER A C 1
ATOM 547 O O . SER A 1 71 ? -1.371 -1.576 -1.639 1.00 97.19 71 SER A O 1
ATOM 549 N N . GLN A 1 72 ? -1.568 -1.971 -3.846 1.00 96.81 72 GLN A N 1
ATOM 550 C CA . GLN A 1 72 ? -2.308 -3.226 -3.727 1.00 96.81 72 GLN A CA 1
ATOM 551 C C . GLN A 1 72 ? -1.488 -4.296 -2.998 1.00 96.81 72 GLN A C 1
ATOM 553 O O . GLN A 1 72 ? -1.950 -4.847 -2.002 1.00 96.81 72 GLN A O 1
ATOM 558 N N . ALA A 1 73 ? -0.278 -4.589 -3.485 1.00 97.50 73 ALA A N 1
ATOM 559 C CA . ALA A 1 73 ? 0.572 -5.643 -2.935 1.00 97.50 73 ALA A CA 1
ATOM 560 C C . ALA A 1 73 ? 0.883 -5.401 -1.451 1.00 97.50 73 ALA A C 1
ATOM 562 O O . ALA A 1 73 ? 0.782 -6.305 -0.619 1.00 97.50 73 ALA A O 1
ATOM 563 N N . LEU A 1 74 ? 1.206 -4.152 -1.108 1.00 97.25 74 LEU A N 1
ATOM 564 C CA . LEU A 1 74 ? 1.496 -3.753 0.260 1.00 97.25 74 LEU A CA 1
ATOM 565 C C . LEU A 1 74 ? 0.253 -3.835 1.160 1.00 97.25 74 LEU A C 1
ATOM 567 O O . LEU A 1 74 ? 0.351 -4.374 2.261 1.00 97.25 74 LEU A O 1
ATOM 571 N N . ALA A 1 75 ? -0.908 -3.356 0.698 1.00 96.12 75 ALA A N 1
ATOM 572 C CA . ALA A 1 75 ? -2.155 -3.417 1.462 1.00 96.12 75 ALA A CA 1
ATOM 573 C C . ALA A 1 75 ? -2.582 -4.864 1.736 1.00 96.12 75 ALA A C 1
ATOM 575 O O . ALA A 1 75 ? -2.803 -5.216 2.889 1.00 96.12 75 ALA A O 1
ATOM 576 N N . GLU A 1 76 ? -2.619 -5.722 0.709 1.00 94.31 76 GLU A N 1
ATOM 577 C CA . GLU A 1 76 ? -2.965 -7.145 0.848 1.00 94.31 76 GLU A CA 1
ATOM 578 C C . GLU A 1 76 ? -2.072 -7.843 1.883 1.00 94.31 76 GLU A C 1
ATOM 580 O O . GLU A 1 76 ? -2.558 -8.568 2.756 1.00 94.31 76 GLU A O 1
ATOM 585 N N . ARG A 1 77 ? -0.758 -7.608 1.806 1.00 95.62 77 ARG A N 1
ATOM 586 C CA . ARG A 1 77 ? 0.215 -8.224 2.707 1.00 95.62 77 ARG A CA 1
ATOM 587 C C . ARG A 1 77 ? 0.063 -7.735 4.142 1.00 95.62 77 ARG A C 1
ATOM 589 O O . ARG A 1 77 ? -0.021 -8.556 5.053 1.00 95.62 77 ARG A O 1
ATOM 596 N N . LEU A 1 78 ? 0.034 -6.420 4.348 1.00 95.25 78 LEU A N 1
ATOM 597 C CA . LEU A 1 78 ? -0.079 -5.841 5.686 1.00 95.25 78 LEU A CA 1
ATOM 598 C C . LEU A 1 78 ? -1.436 -6.170 6.322 1.00 95.25 78 LEU A C 1
ATOM 600 O O . LEU A 1 78 ? -1.490 -6.451 7.516 1.00 95.25 78 LEU A O 1
ATOM 604 N N . SER A 1 79 ? -2.512 -6.228 5.535 1.00 93.44 79 SER A N 1
ATOM 605 C CA . SER A 1 79 ? -3.825 -6.642 6.029 1.00 93.44 79 SER A CA 1
ATOM 606 C C . SER A 1 79 ? -3.815 -8.056 6.590 1.00 93.44 79 SER A C 1
ATOM 608 O O . SER A 1 79 ? -4.311 -8.271 7.694 1.00 93.44 79 SER A O 1
ATOM 610 N N . ARG A 1 80 ? -3.198 -9.005 5.874 1.00 92.75 80 ARG A N 1
ATOM 611 C CA . ARG A 1 80 ? -3.029 -10.387 6.352 1.00 92.75 80 ARG A CA 1
ATOM 612 C C . ARG A 1 80 ? -2.120 -10.462 7.576 1.00 92.75 80 ARG A C 1
ATOM 614 O O . ARG A 1 80 ? -2.431 -11.166 8.525 1.00 92.75 80 ARG A O 1
ATOM 621 N N . GLN A 1 81 ? -1.010 -9.728 7.561 1.00 94.00 81 GLN A N 1
ATOM 622 C CA . GLN A 1 81 ? -0.005 -9.775 8.624 1.00 94.00 81 GLN A CA 1
ATOM 623 C C . GLN A 1 81 ? -0.507 -9.189 9.954 1.00 94.00 81 GLN A C 1
ATOM 625 O O . GLN A 1 81 ? -0.135 -9.688 11.012 1.00 94.00 81 GLN A O 1
ATOM 630 N N . TYR A 1 82 ? -1.323 -8.133 9.906 1.00 92.38 82 TYR A N 1
ATOM 631 C CA . TYR A 1 82 ? -1.783 -7.401 11.093 1.00 92.38 82 TYR A CA 1
ATOM 632 C C . TYR A 1 82 ? -3.273 -7.587 11.400 1.00 92.38 82 TYR A C 1
ATOM 634 O O . TYR A 1 82 ? -3.778 -6.947 12.319 1.00 92.38 82 TYR A O 1
ATOM 642 N N . GLY A 1 83 ? -3.986 -8.422 10.636 1.00 89.19 83 GLY A N 1
ATOM 643 C CA . GLY A 1 83 ? -5.406 -8.702 10.858 1.00 89.19 83 GLY A CA 1
ATOM 644 C C . GLY A 1 83 ? -6.302 -7.466 10.744 1.00 89.19 83 GLY A C 1
ATOM 645 O O . GLY A 1 83 ? -7.279 -7.351 11.478 1.00 89.19 83 GLY A O 1
ATOM 646 N N . ARG A 1 84 ? -5.967 -6.517 9.859 1.00 87.88 84 ARG A N 1
ATOM 647 C CA . ARG A 1 84 ? -6.707 -5.252 9.723 1.00 87.88 84 ARG A CA 1
ATOM 648 C C . ARG A 1 84 ? -7.039 -4.902 8.284 1.00 87.88 84 ARG A C 1
ATOM 650 O O . ARG A 1 84 ? -6.257 -5.162 7.373 1.00 87.88 84 ARG A O 1
ATOM 657 N N . VAL A 1 85 ? -8.180 -4.257 8.073 1.00 85.56 85 VAL A N 1
ATOM 658 C CA . VAL A 1 85 ? -8.585 -3.795 6.740 1.00 85.56 85 VAL A CA 1
ATOM 659 C C . VAL A 1 85 ? -7.742 -2.582 6.346 1.00 85.56 85 VAL A C 1
ATOM 661 O O . VAL A 1 85 ? -7.738 -1.570 7.044 1.00 85.56 85 VAL A O 1
ATOM 664 N N . ILE A 1 86 ? -7.030 -2.688 5.224 1.00 90.31 86 ILE A N 1
ATOM 665 C CA . ILE A 1 86 ? -6.241 -1.603 4.635 1.00 90.31 86 ILE A CA 1
ATOM 666 C C . ILE A 1 86 ? -6.757 -1.396 3.217 1.00 90.31 86 ILE A C 1
ATOM 668 O O . ILE A 1 86 ? -6.772 -2.316 2.398 1.00 90.31 86 ILE A O 1
ATOM 672 N N . ALA A 1 87 ? -7.209 -0.183 2.931 1.00 90.88 87 ALA A N 1
ATOM 673 C CA . ALA A 1 87 ? -7.644 0.177 1.591 1.00 90.88 87 ALA A CA 1
ATOM 674 C C . ALA A 1 87 ? -6.447 0.576 0.729 1.00 90.88 87 ALA A C 1
ATOM 676 O O . ALA A 1 87 ? -5.410 1.011 1.238 1.00 90.88 87 ALA A O 1
ATOM 677 N N . TYR A 1 88 ? -6.612 0.504 -0.589 1.00 92.62 88 TYR A N 1
ATOM 678 C CA . TYR A 1 88 ? -5.608 1.006 -1.513 1.00 92.62 88 TYR A CA 1
ATOM 679 C C . TYR A 1 88 ? -6.216 1.693 -2.735 1.00 92.62 88 TYR A C 1
ATOM 681 O O . TYR A 1 88 ? -7.349 1.426 -3.138 1.00 92.62 88 TYR A O 1
ATOM 689 N N . SER A 1 89 ? -5.425 2.571 -3.347 1.00 89.25 89 SER A N 1
ATOM 690 C CA . SER A 1 89 ? -5.698 3.178 -4.641 1.00 89.25 89 SER A CA 1
ATOM 691 C C . SER A 1 89 ? -4.512 2.990 -5.578 1.00 89.25 89 SER A C 1
ATOM 693 O O . SER A 1 89 ? -3.352 3.190 -5.211 1.00 89.25 89 SER A O 1
ATOM 695 N N . VAL A 1 90 ? -4.840 2.625 -6.813 1.00 91.62 90 VAL A N 1
ATOM 696 C CA . VAL A 1 90 ? -3.907 2.484 -7.940 1.00 91.62 90 VAL A CA 1
ATOM 697 C C . VAL A 1 90 ? -3.929 3.717 -8.850 1.00 91.62 90 VAL A C 1
ATOM 699 O O . VAL A 1 90 ? -3.293 3.742 -9.898 1.00 91.62 90 VAL A O 1
ATOM 702 N N . TYR A 1 91 ? -4.698 4.737 -8.467 1.00 87.88 91 TYR A N 1
ATOM 703 C CA . TYR A 1 91 ? -4.736 6.028 -9.136 1.00 87.88 91 TYR A CA 1
ATOM 704 C C . TYR A 1 91 ? -3.879 7.035 -8.361 1.00 87.88 91 TYR A C 1
ATOM 706 O O . TYR A 1 91 ? -3.790 6.926 -7.134 1.00 87.88 91 TYR A O 1
ATOM 714 N N . PRO A 1 92 ? -3.275 8.028 -9.037 1.00 82.69 92 PRO A N 1
ATOM 715 C CA . PRO A 1 92 ? -2.525 9.087 -8.374 1.00 82.69 92 PRO A CA 1
ATOM 716 C C . PRO A 1 92 ? -3.346 9.798 -7.296 1.00 82.69 92 PRO A C 1
ATOM 718 O O . PRO A 1 92 ? -4.565 9.948 -7.412 1.00 82.69 92 PRO A O 1
ATOM 721 N N . PHE A 1 93 ? -2.664 10.289 -6.261 1.00 79.94 93 PHE A N 1
ATOM 722 C CA . PHE A 1 93 ? -3.295 11.188 -5.305 1.00 79.94 93 PHE A CA 1
ATOM 723 C C . PHE A 1 93 ? -3.676 12.502 -5.998 1.00 79.94 93 PHE A C 1
ATOM 725 O O . PHE A 1 93 ? -2.845 13.114 -6.668 1.00 79.94 93 PHE A O 1
ATOM 732 N N . MET A 1 94 ? -4.914 12.957 -5.806 1.00 69.50 94 MET A N 1
ATOM 733 C CA . MET A 1 94 ? -5.350 14.297 -6.198 1.00 69.50 94 MET A CA 1
ATOM 734 C C . MET A 1 94 ? -5.994 14.977 -4.975 1.00 69.50 94 MET A C 1
ATOM 736 O O . MET A 1 94 ? -6.794 14.337 -4.291 1.00 69.50 94 MET A O 1
ATOM 740 N N . PRO A 1 95 ? -5.673 16.247 -4.671 1.00 58.97 95 PRO A N 1
ATOM 741 C CA . PRO A 1 95 ? -6.129 16.926 -3.450 1.00 58.97 95 PRO A CA 1
ATOM 742 C C . PRO A 1 95 ? -7.654 16.979 -3.278 1.00 58.97 95 PRO A C 1
ATOM 744 O O . PRO A 1 95 ? -8.159 16.771 -2.175 1.00 58.97 95 PRO A O 1
ATOM 747 N N . ASP A 1 96 ? -8.395 17.148 -4.376 1.00 55.81 96 ASP A N 1
ATOM 748 C CA . ASP A 1 96 ? -9.868 17.185 -4.387 1.00 55.81 96 ASP A CA 1
ATOM 749 C C . ASP A 1 96 ? -10.515 15.864 -3.923 1.00 55.81 96 ASP A C 1
ATOM 751 O O . ASP A 1 96 ? -11.723 15.782 -3.684 1.00 55.81 96 ASP A O 1
ATOM 755 N N . LEU A 1 97 ? -9.713 14.804 -3.799 1.00 49.91 97 LEU A N 1
ATOM 756 C CA . LEU A 1 97 ? -10.154 13.448 -3.504 1.00 49.91 97 LEU A CA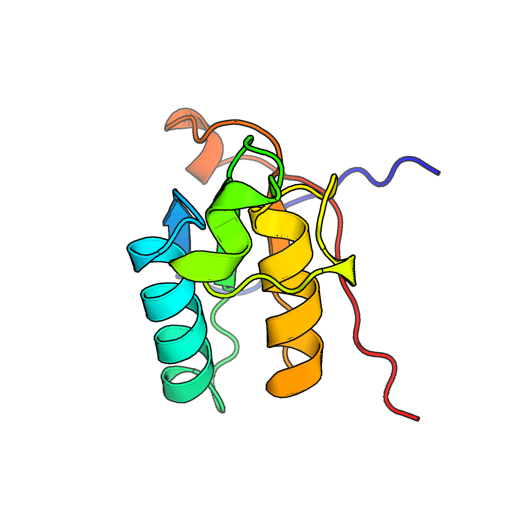 1
ATOM 757 C C . LEU A 1 97 ? -10.201 13.118 -2.007 1.00 49.91 97 LEU A C 1
ATOM 759 O O . LEU A 1 97 ? -10.673 12.045 -1.636 1.00 49.91 97 LEU A O 1
ATOM 763 N N . ILE A 1 98 ? -9.801 14.037 -1.123 1.00 54.88 98 ILE A N 1
ATOM 764 C CA . ILE A 1 98 ? -10.027 13.908 0.332 1.00 54.88 98 ILE A CA 1
ATOM 765 C C . ILE A 1 98 ? -11.542 13.843 0.651 1.00 54.88 98 ILE A C 1
ATOM 767 O O . ILE A 1 98 ? -11.957 13.282 1.674 1.00 54.88 98 ILE A O 1
ATOM 771 N N . HIS A 1 99 ? -12.378 14.335 -0.271 1.00 51.97 99 HIS A N 1
ATOM 772 C CA . HIS A 1 99 ? -13.832 14.430 -0.140 1.00 51.97 99 HIS A CA 1
ATOM 773 C C . HIS A 1 99 ? -14.638 13.423 -0.993 1.00 51.97 99 HIS A C 1
ATOM 775 O O . HIS A 1 99 ? -15.867 13.499 -0.985 1.00 51.97 99 HIS A O 1
ATOM 781 N N . LYS A 1 100 ? -14.011 12.484 -1.729 1.00 43.94 100 LYS A N 1
ATOM 782 C CA . LYS A 1 100 ? -14.719 11.562 -2.653 1.00 43.94 100 LYS A CA 1
ATOM 783 C C . LYS A 1 100 ? -14.236 10.108 -2.604 1.00 43.94 100 LYS A C 1
ATOM 785 O O . LYS A 1 100 ? -13.053 9.853 -2.671 1.00 43.94 100 LYS A O 1
ATOM 790 N N . ASP A 1 101 ? -15.194 9.191 -2.539 1.00 45.56 101 ASP A N 1
ATOM 791 C CA . ASP A 1 101 ? -15.241 7.739 -2.805 1.00 45.56 101 ASP A CA 1
ATOM 792 C C . ASP A 1 101 ? -14.133 7.085 -3.705 1.00 45.56 101 ASP A C 1
ATOM 794 O O . ASP A 1 101 ? -14.059 7.415 -4.885 1.00 45.56 101 ASP A O 1
ATOM 798 N N . TRP A 1 102 ? -13.308 6.126 -3.197 1.00 48.53 102 TRP A N 1
ATOM 799 C CA . TRP A 1 102 ? -12.100 5.546 -3.878 1.00 48.53 102 TRP A CA 1
ATOM 800 C C . TRP A 1 102 ? -11.890 4.013 -3.873 1.00 48.53 102 TRP A C 1
ATOM 802 O O . TRP A 1 102 ? -11.692 3.473 -2.794 1.00 48.53 102 TRP A O 1
ATOM 812 N N . GLY A 1 103 ? -11.715 3.325 -5.022 1.00 49.03 103 GLY A N 1
ATOM 813 C CA . GLY A 1 103 ? -10.942 2.045 -5.123 1.00 49.03 103 GLY A CA 1
ATOM 814 C C . GLY A 1 103 ? -11.668 0.687 -4.955 1.00 49.03 103 GLY A C 1
ATOM 815 O O . GLY A 1 103 ? -12.864 0.630 -5.188 1.00 49.03 103 GLY A O 1
ATOM 816 N N . GLY A 1 104 ? -10.959 -0.393 -4.554 1.00 46.91 104 GLY A N 1
ATOM 817 C CA . GLY A 1 104 ? -11.472 -1.725 -4.126 1.00 46.91 104 GLY A CA 1
ATOM 818 C C . GLY A 1 104 ? -10.789 -2.240 -2.829 1.00 46.91 104 GLY A C 1
ATOM 819 O O . GLY A 1 104 ? -9.835 -1.612 -2.377 1.00 46.91 104 GLY A O 1
ATOM 820 N N . TRP A 1 105 ? -11.258 -3.337 -2.200 1.00 48.88 105 TRP A N 1
ATOM 821 C CA . TRP A 1 105 ? -10.806 -3.786 -0.857 1.00 48.88 105 TRP A CA 1
ATOM 822 C C . TRP A 1 105 ? -10.047 -5.122 -0.860 1.00 48.88 105 TRP A C 1
ATOM 824 O O . TRP A 1 105 ? -10.444 -6.054 -1.556 1.00 48.88 105 TRP A O 1
ATOM 834 N N . ALA A 1 106 ? -9.024 -5.239 -0.007 1.00 42.88 106 ALA A N 1
ATOM 835 C CA . ALA A 1 106 ? -8.473 -6.521 0.428 1.00 42.88 106 ALA A CA 1
ATOM 836 C C . ALA A 1 106 ? -9.076 -6.879 1.796 1.00 42.88 106 ALA A C 1
ATOM 838 O O . ALA A 1 106 ? -8.842 -6.190 2.789 1.00 42.88 106 ALA A O 1
ATOM 839 N N . THR A 1 107 ? -9.888 -7.932 1.845 1.00 44.28 107 THR A N 1
ATOM 840 C CA . THR A 1 107 ? -10.459 -8.474 3.086 1.00 44.28 107 THR A CA 1
ATOM 841 C C . THR A 1 107 ? -9.629 -9.656 3.578 1.00 44.28 107 THR A C 1
ATOM 843 O O . THR A 1 107 ? -9.100 -10.418 2.771 1.00 44.28 107 THR A O 1
ATOM 846 N N . TYR A 1 108 ? -9.529 -9.814 4.898 1.00 40.38 108 TYR A N 1
ATOM 847 C CA . TYR A 1 108 ? -9.045 -11.037 5.538 1.00 40.38 108 TYR A CA 1
ATOM 848 C C . TYR A 1 108 ? -10.263 -11.829 6.023 1.00 40.38 108 TYR A C 1
ATOM 850 O O . TYR A 1 108 ? -10.984 -11.361 6.904 1.00 40.38 108 TYR A O 1
ATOM 858 N N . ASP A 1 109 ? -10.526 -12.984 5.418 1.00 42.09 109 ASP A N 1
ATOM 859 C CA . ASP A 1 109 ? -11.482 -13.976 5.896 1.00 42.09 109 ASP A CA 1
ATOM 860 C C . ASP A 1 109 ? -10.741 -14.927 6.836 1.00 42.09 109 ASP A C 1
ATOM 862 O O . ASP A 1 109 ? -10.050 -15.843 6.411 1.00 42.09 109 ASP A O 1
ATOM 866 N N . GLY A 1 110 ? -10.810 -14.665 8.140 1.00 45.69 110 GLY A N 1
ATOM 867 C CA . GLY A 1 110 ? -10.180 -15.539 9.124 1.00 45.69 110 GLY A CA 1
ATOM 868 C C . GLY A 1 110 ? -10.703 -16.974 9.013 1.00 45.69 110 GLY A C 1
ATOM 869 O O . GLY A 1 110 ? -11.825 -17.244 9.436 1.00 45.69 110 GLY A O 1
ATOM 870 N N . SER A 1 111 ? -9.875 -17.864 8.462 1.00 43.50 111 SER A N 1
ATOM 871 C CA . SER A 1 111 ? -9.934 -19.318 8.635 1.00 43.50 111 SER A CA 1
ATOM 872 C C . SER A 1 111 ? -8.862 -19.758 9.619 1.00 43.50 111 SER A C 1
ATOM 874 O O . SER A 1 111 ? -7.697 -19.357 9.384 1.00 43.50 111 SER A O 1
#

Sequence (111 aa):
MAFRISLRQMPADKRILVVGCGGTGSFVAEGLCRLLINSDIPLILVDPDRVEPHNLVRQQFFSGDVGKFKSQALAERLSRQYGRVIAYSVYPFMPDLIHKDWGGWATYDGS

InterPro domains:
  IPR000594 THIF-type NAD/FAD binding fold [PF00899] (13-81)
  IPR035985 Ubiquitin-activating enzyme-like [SSF69572] (13-82)
  IPR045886 ThiF/MoeB/HesA family [PTHR43267] (13-79)

Foldseek 3Di:
DDDFFWPPPQDDPAADEQADLAAVSLVVLLVVLVVQLVHSHAAEYEFLDADDPVRVVRGPDDPVRGRPTSRVRSQLVSCVVSVDWHHYANDHDDPVPVPTTGDDTRHDDDD